Protein AF-A0A416VT63-F1 (afdb_monomer)

Radius of gyration: 22.36 Å; Cα contacts (8 Å, |Δi|>4): 98; chains: 1; bounding box: 55×52×46 Å

Sequence (92 aa):
MNDETEAYHLADIEESRDDYDSINYSYQYKRCRVKELSNSQEAPKRRNEKAKVGTECRCPMCGKKFVKKVYQQKFCCIKCKNNYHNKRQVYY

pLDDT: mean 77.8, std 19.97, range [42.44, 97.75]

Mean predicted aligned error: 14.38 Å

Secondary structure (DSSP, 8-state):
------------------------------EEE-S---HHHHHHHHHHHHSPTT-EEE-TTT--EEE--STT--SSSHHHHHHHHHHTEEE-

Solvent-accessible surface area (backbone atoms only — not comparable to full-atom values): 5934 Å² total; per-residue (Å²): 138,84,80,85,86,86,92,77,85,80,86,77,75,77,79,74,77,71,82,76,78,77,83,73,91,60,103,60,69,52,78,43,69,55,93,69,75,59,66,80,33,49,52,37,31,58,52,26,57,74,43,55,63,71,38,83,35,46,16,38,74,80,61,48,76,35,67,24,84,45,67,87,45,41,50,76,44,70,69,47,49,50,51,58,58,52,72,32,53,42,80,90

Foldseek 3Di:
DDDDDDPPPPPDPPPPPPPPPPDDDDPDFPFAFAPDDDPLLVVQLVVLLPDDQQDWGAASQPRDIDGRHDNRDRHPDPVSVVVRRVVRTDTD

Structure (mmCIF, N/CA/C/O backbone):
data_AF-A0A416VT63-F1
#
_entry.id   AF-A0A416VT63-F1
#
loop_
_atom_site.group_PDB
_atom_site.id
_atom_site.type_symbol
_atom_site.label_atom_id
_atom_site.label_alt_id
_atom_site.label_comp_id
_atom_site.label_asym_id
_atom_site.label_entity_id
_atom_site.label_seq_id
_atom_site.pdbx_PDB_ins_code
_atom_site.Cartn_x
_atom_site.Cartn_y
_atom_site.Cartn_z
_atom_site.occupancy
_atom_site.B_iso_or_equiv
_atom_site.auth_seq_id
_atom_site.auth_comp_id
_atom_site.auth_asym_id
_atom_site.auth_atom_id
_atom_site.pdbx_PDB_model_num
ATOM 1 N N . MET A 1 1 ? -39.511 -42.571 -3.386 1.00 50.94 1 MET A N 1
ATOM 2 C CA . MET A 1 1 ? -38.557 -43.592 -2.908 1.00 50.94 1 MET A CA 1
ATOM 3 C C . MET A 1 1 ? -37.668 -43.942 -4.084 1.00 50.94 1 MET A C 1
ATOM 5 O O . MET A 1 1 ? -38.224 -44.091 -5.168 1.00 50.94 1 MET A O 1
ATOM 9 N N . ASN A 1 2 ? -36.359 -44.025 -3.826 1.00 49.09 2 ASN A N 1
ATOM 10 C CA . ASN A 1 2 ? -35.199 -44.162 -4.727 1.00 49.09 2 ASN A CA 1
ATOM 11 C C . ASN A 1 2 ? -34.587 -42.793 -5.091 1.00 49.09 2 ASN A C 1
ATOM 13 O O . ASN A 1 2 ? -35.178 -42.041 -5.862 1.00 49.09 2 ASN A O 1
ATOM 17 N N . ASP A 1 3 ? -33.635 -42.313 -4.280 1.00 46.03 3 ASP A N 1
ATOM 18 C CA . ASP A 1 3 ? -32.167 -42.577 -4.317 1.00 46.03 3 ASP A CA 1
ATOM 19 C C . ASP A 1 3 ? -31.506 -41.556 -5.257 1.00 46.03 3 ASP A C 1
ATOM 21 O O . ASP A 1 3 ? -31.740 -41.577 -6.459 1.00 46.03 3 ASP A O 1
ATOM 25 N N . GLU A 1 4 ? -31.006 -40.426 -4.752 1.00 52.81 4 GLU A N 1
ATOM 26 C CA . GLU A 1 4 ? -29.628 -40.222 -4.267 1.00 52.81 4 GLU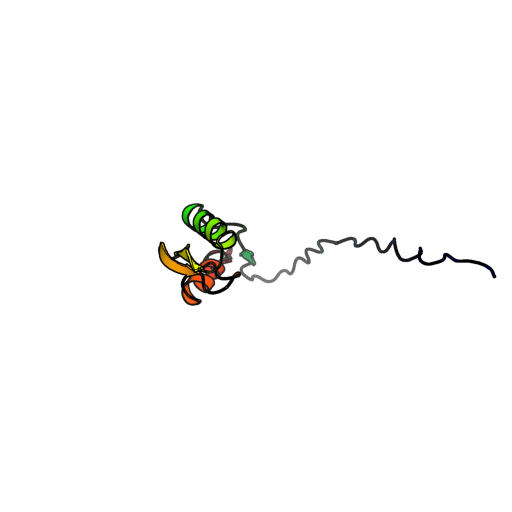 A CA 1
ATOM 27 C C . GLU A 1 4 ? -28.529 -40.613 -5.277 1.00 52.81 4 GLU A C 1
ATOM 29 O O . GLU A 1 4 ? -28.468 -41.721 -5.791 1.00 52.81 4 GLU A O 1
ATOM 34 N N . THR A 1 5 ? -27.599 -39.669 -5.466 1.00 59.38 5 THR A N 1
ATOM 35 C CA . THR A 1 5 ? -26.248 -39.813 -6.045 1.00 59.38 5 THR A CA 1
ATOM 36 C C . THR A 1 5 ? -26.075 -39.875 -7.567 1.00 59.38 5 THR A C 1
ATOM 38 O O . THR A 1 5 ? -25.874 -40.930 -8.144 1.00 59.38 5 THR A O 1
ATOM 41 N N . GLU A 1 6 ? -25.924 -38.706 -8.204 1.00 49.44 6 GLU A N 1
ATOM 42 C CA . GLU A 1 6 ? -25.020 -38.602 -9.367 1.00 49.44 6 GLU A CA 1
ATOM 43 C C . GLU A 1 6 ? -24.415 -37.189 -9.514 1.00 49.44 6 GLU A C 1
ATOM 45 O O . GLU A 1 6 ? -24.497 -36.523 -10.539 1.00 49.44 6 GLU A O 1
ATOM 50 N N . ALA A 1 7 ?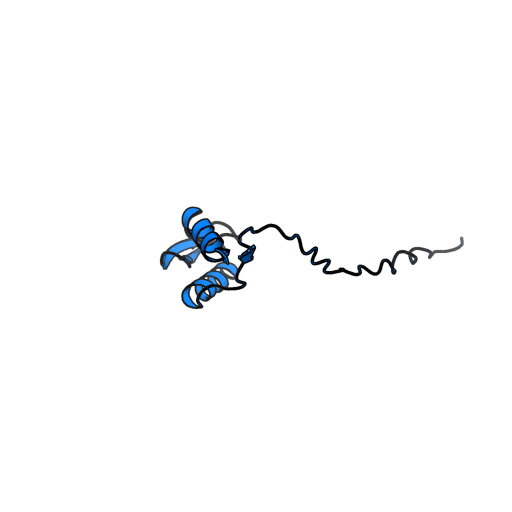 -23.803 -36.690 -8.435 1.00 52.31 7 ALA A N 1
ATOM 51 C CA . ALA A 1 7 ? -23.046 -35.431 -8.414 1.00 52.31 7 ALA A CA 1
ATOM 52 C C . ALA A 1 7 ? -21.523 -35.667 -8.529 1.00 52.31 7 ALA A C 1
ATOM 54 O O . ALA A 1 7 ? -20.741 -35.010 -7.845 1.00 52.31 7 ALA A O 1
ATOM 55 N N . TYR A 1 8 ? -21.093 -36.629 -9.358 1.00 52.97 8 TYR A N 1
ATOM 56 C CA . TYR A 1 8 ? -19.704 -37.123 -9.386 1.00 52.97 8 TYR A CA 1
ATOM 57 C C . TYR A 1 8 ? -19.032 -37.146 -10.771 1.00 52.97 8 TYR A C 1
ATOM 59 O O . TYR A 1 8 ? -18.125 -37.940 -10.997 1.00 52.97 8 TYR A O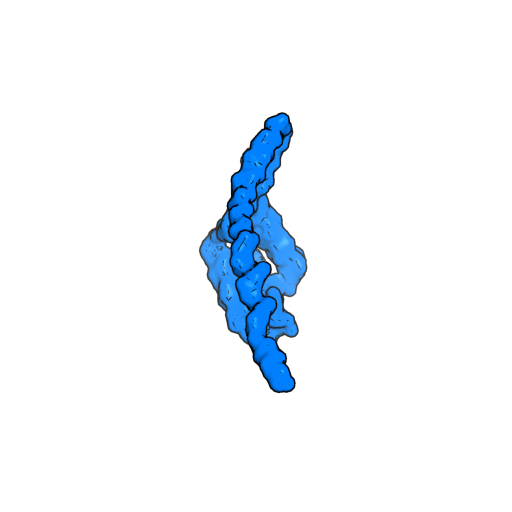 1
ATOM 67 N N . HIS A 1 9 ? -19.400 -36.257 -11.699 1.00 54.56 9 HIS A N 1
ATOM 68 C CA . HIS A 1 9 ? -18.763 -36.190 -13.031 1.00 54.56 9 HIS A CA 1
ATOM 69 C C . HIS A 1 9 ? -18.211 -34.801 -13.402 1.00 54.56 9 HIS A C 1
ATOM 71 O O . HIS A 1 9 ? -18.347 -34.353 -14.534 1.00 54.56 9 HIS A O 1
ATOM 77 N N . LEU A 1 10 ? -17.576 -34.101 -12.452 1.00 55.16 10 LEU A N 1
ATOM 78 C CA . LEU A 1 10 ? -16.823 -32.859 -12.730 1.00 55.16 10 LEU A CA 1
ATOM 79 C C . LEU A 1 10 ? -15.387 -32.859 -12.174 1.00 55.16 10 LEU A C 1
ATOM 81 O O . LEU A 1 10 ? -14.743 -31.813 -12.126 1.00 55.16 10 LEU A O 1
ATOM 85 N N . ALA A 1 11 ? -14.865 -34.013 -11.766 1.00 47.53 11 ALA A N 1
ATOM 86 C CA . ALA A 1 11 ? -13.433 -34.188 -11.566 1.00 47.53 11 ALA A CA 1
ATOM 87 C C . ALA A 1 11 ? -12.916 -34.865 -12.832 1.00 47.53 11 ALA A C 1
ATOM 89 O O . ALA A 1 11 ? -13.265 -36.017 -13.030 1.00 47.53 11 ALA A O 1
ATOM 90 N N . ASP A 1 12 ? -12.280 -34.088 -13.717 1.00 55.88 12 ASP A N 1
ATOM 91 C CA . ASP A 1 12 ? -11.309 -34.502 -14.760 1.00 55.88 12 ASP A CA 1
ATOM 92 C C . ASP A 1 12 ? -11.211 -33.460 -15.897 1.00 55.88 12 ASP A C 1
ATOM 94 O O . ASP A 1 12 ? -10.998 -33.781 -17.064 1.00 55.88 12 ASP A O 1
ATOM 98 N N . ILE A 1 13 ? -11.324 -32.165 -15.576 1.00 57.59 13 ILE A N 1
ATOM 99 C CA . ILE A 1 13 ? -10.606 -31.166 -16.372 1.00 57.59 13 ILE A CA 1
ATOM 100 C C . ILE A 1 13 ? -9.235 -31.068 -15.713 1.00 57.59 13 ILE A C 1
ATOM 102 O O . ILE A 1 13 ? -9.064 -30.341 -14.733 1.00 57.59 13 ILE A O 1
ATOM 106 N N . GLU A 1 14 ? -8.280 -31.861 -16.204 1.00 50.88 14 GLU A N 1
ATOM 107 C CA . GLU A 1 14 ? -6.862 -31.595 -15.981 1.00 50.88 14 GLU A CA 1
ATOM 108 C C . GLU A 1 14 ? -6.615 -30.143 -16.405 1.00 50.88 14 GLU A C 1
ATOM 110 O O . GLU A 1 14 ? -6.588 -29.816 -17.591 1.00 50.88 14 GLU A O 1
ATOM 115 N N . GLU A 1 15 ? -6.494 -29.233 -15.434 1.00 52.53 15 GLU A N 1
ATOM 116 C CA . GLU A 1 15 ? -5.980 -27.889 -15.677 1.00 52.53 15 GLU A CA 1
ATOM 117 C C . GLU A 1 15 ? -4.473 -28.045 -15.930 1.00 52.53 15 GLU A C 1
ATOM 119 O O . GLU A 1 15 ? -3.637 -27.730 -15.078 1.00 52.53 15 GLU A O 1
ATOM 124 N N . SER A 1 16 ? -4.132 -28.596 -17.099 1.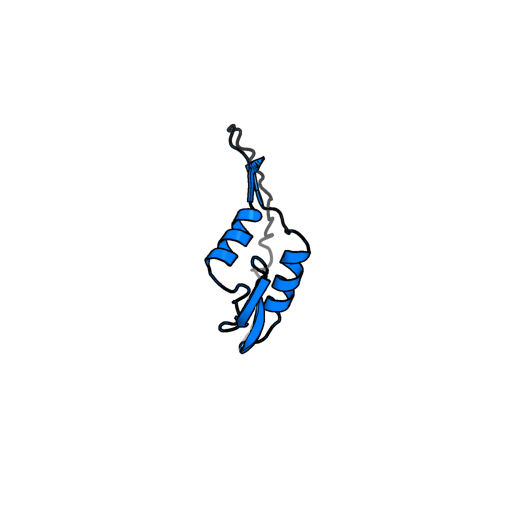00 48.12 16 SER A N 1
ATOM 125 C CA . SER A 1 16 ? -2.817 -28.486 -17.710 1.00 48.12 16 SER A CA 1
ATOM 126 C C . SER A 1 16 ? -2.561 -26.999 -17.870 1.00 48.12 16 SER A C 1
ATOM 128 O O . SER A 1 16 ? -2.998 -26.349 -18.818 1.00 48.12 16 SER A O 1
ATOM 130 N N . ARG A 1 17 ? -1.926 -26.416 -16.852 1.00 55.09 17 ARG A N 1
ATOM 131 C CA . ARG A 1 17 ? -1.347 -25.079 -16.906 1.00 55.09 17 ARG A CA 1
ATOM 132 C C . ARG A 1 17 ? -0.149 -25.163 -17.830 1.00 55.09 17 ARG A C 1
ATOM 134 O O . ARG A 1 17 ? 0.990 -25.173 -17.368 1.00 55.09 17 ARG A O 1
ATOM 141 N N . ASP A 1 18 ? -0.437 -25.277 -19.118 1.00 47.97 18 ASP A N 1
ATOM 142 C CA . ASP A 1 18 ? 0.553 -25.153 -20.164 1.00 47.97 18 ASP A CA 1
ATOM 143 C C . ASP A 1 18 ? 1.139 -23.748 -20.037 1.00 47.97 18 ASP A C 1
ATOM 145 O O . ASP A 1 18 ? 0.506 -22.733 -20.341 1.00 47.97 18 ASP A O 1
ATOM 149 N N . ASP A 1 19 ? 2.352 -23.708 -19.494 1.00 50.75 19 ASP A N 1
ATOM 150 C CA . ASP A 1 19 ? 3.269 -22.579 -19.510 1.00 50.75 19 ASP A CA 1
ATOM 151 C C . ASP A 1 19 ? 3.658 -22.329 -20.974 1.00 50.75 19 ASP A C 1
ATOM 153 O O . ASP A 1 19 ? 4.734 -22.698 -21.441 1.00 50.75 19 ASP A O 1
ATOM 157 N N . TYR A 1 20 ? 2.710 -21.802 -21.754 1.00 50.72 20 TYR A N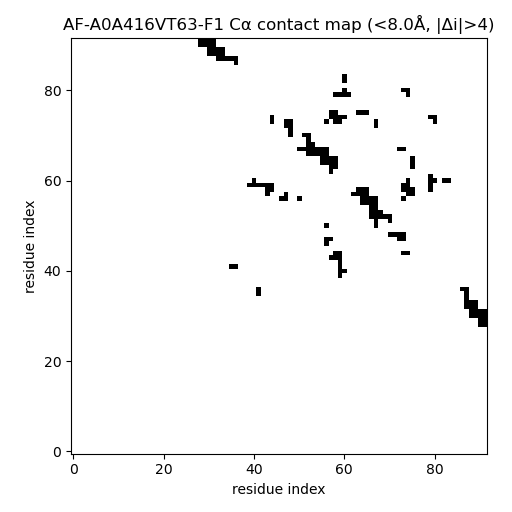 1
ATOM 158 C CA . TYR A 1 20 ? 2.906 -21.488 -23.160 1.00 50.72 20 TYR A CA 1
ATOM 159 C C . TYR A 1 20 ? 3.741 -20.209 -23.251 1.00 50.72 20 TYR A C 1
ATOM 161 O O . TYR A 1 20 ? 3.218 -19.099 -23.399 1.00 50.72 20 TYR A O 1
ATOM 169 N N . ASP A 1 21 ? 5.061 -20.361 -23.133 1.00 57.22 21 ASP A N 1
ATOM 170 C CA . ASP A 1 21 ? 6.033 -19.311 -23.431 1.00 57.22 21 ASP A CA 1
ATOM 171 C C . ASP A 1 21 ? 6.054 -19.085 -24.953 1.00 57.22 21 ASP A C 1
ATOM 173 O O . ASP A 1 21 ? 6.883 -19.606 -25.701 1.00 57.22 21 ASP A O 1
ATOM 177 N N . SER A 1 22 ? 5.058 -18.344 -25.442 1.00 56.88 22 SER A N 1
ATOM 178 C CA . SER A 1 22 ? 4.987 -17.881 -26.825 1.00 56.88 22 SER A CA 1
ATOM 179 C C . SER A 1 22 ? 6.116 -16.880 -27.074 1.00 56.88 22 SER A C 1
ATOM 181 O O . SER A 1 22 ? 5.954 -15.672 -26.871 1.00 56.88 22 SER A O 1
ATOM 183 N N . ILE A 1 23 ? 7.263 -17.372 -27.542 1.00 48.03 23 ILE A N 1
ATOM 184 C CA . ILE A 1 23 ? 8.430 -16.561 -27.905 1.00 48.03 23 ILE A CA 1
ATOM 185 C C . ILE A 1 23 ? 8.080 -15.660 -29.101 1.00 48.03 23 ILE A C 1
ATOM 187 O O . ILE A 1 23 ? 8.156 -16.057 -30.261 1.00 48.03 23 ILE A O 1
ATOM 191 N N . ASN A 1 24 ? 7.698 -14.415 -28.813 1.00 45.25 24 ASN A N 1
ATOM 192 C CA . ASN A 1 24 ? 7.500 -13.365 -29.808 1.00 45.25 24 ASN A CA 1
ATOM 193 C C . ASN A 1 24 ? 8.836 -12.643 -30.068 1.00 45.25 24 ASN A C 1
ATOM 195 O O . ASN A 1 24 ? 9.332 -11.904 -29.213 1.00 45.25 24 ASN A O 1
ATOM 199 N N . TYR A 1 25 ? 9.425 -12.870 -31.245 1.00 42.44 25 TYR A N 1
ATOM 200 C CA . TYR A 1 25 ? 10.616 -12.167 -31.728 1.00 42.44 25 TYR A CA 1
ATOM 201 C C . TYR A 1 25 ? 10.248 -10.759 -32.209 1.00 42.44 25 TYR A C 1
ATOM 203 O O . TYR A 1 25 ? 10.087 -10.496 -33.397 1.00 42.44 25 TYR A O 1
ATOM 211 N N . SER A 1 26 ? 10.174 -9.821 -31.271 1.00 46.88 26 SER A N 1
ATOM 212 C CA . SER A 1 26 ? 10.367 -8.404 -31.566 1.00 46.88 26 SER A CA 1
ATOM 213 C C . SER A 1 26 ? 11.472 -7.889 -30.653 1.00 46.88 26 SER A C 1
ATOM 215 O O . SER A 1 26 ? 11.522 -8.247 -29.477 1.00 46.88 26 SER A O 1
ATOM 217 N N . TYR A 1 27 ? 12.405 -7.102 -31.190 1.00 51.03 27 TYR A N 1
ATOM 218 C CA . TYR A 1 27 ? 13.426 -6.418 -30.395 1.00 51.03 27 TYR A CA 1
ATOM 219 C C . TYR A 1 27 ? 12.729 -5.416 -29.457 1.00 51.03 27 TYR A C 1
ATOM 221 O O . TYR A 1 27 ? 12.522 -4.252 -29.790 1.00 51.03 27 TYR A O 1
ATOM 229 N N . GLN A 1 28 ? 12.291 -5.903 -28.300 1.00 54.91 28 GLN A N 1
ATOM 230 C CA . GLN A 1 28 ? 11.564 -5.176 -27.270 1.00 54.91 28 GLN A CA 1
ATOM 231 C C . GLN A 1 28 ? 12.146 -5.610 -25.929 1.00 54.91 28 GLN A C 1
ATOM 233 O O . GLN A 1 28 ? 12.096 -6.790 -25.588 1.00 54.91 28 GLN A O 1
ATOM 238 N N . TYR A 1 29 ? 12.716 -4.661 -25.184 1.00 52.34 29 TYR A N 1
ATOM 239 C CA . TYR A 1 29 ? 13.229 -4.881 -23.832 1.00 52.34 29 TYR A CA 1
ATOM 240 C C . TYR A 1 29 ? 12.235 -5.718 -23.017 1.00 52.34 29 TYR A C 1
ATOM 242 O O . TYR A 1 29 ? 11.104 -5.278 -22.762 1.00 52.34 29 TYR A O 1
ATOM 250 N N . LYS A 1 30 ? 12.627 -6.935 -22.622 1.00 60.06 30 LYS A N 1
ATOM 251 C CA . LYS A 1 30 ? 11.747 -7.816 -21.848 1.00 60.06 30 LYS A CA 1
ATOM 252 C C . LYS A 1 30 ? 11.603 -7.193 -20.461 1.00 60.06 30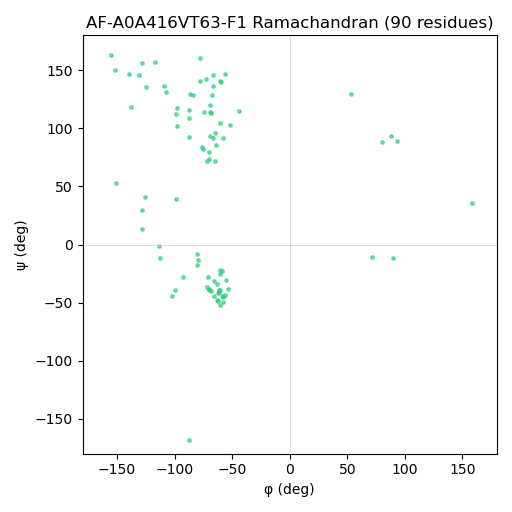 LYS A C 1
ATOM 254 O O . LYS A 1 30 ? 12.565 -7.083 -19.702 1.00 60.06 30 LYS A O 1
ATOM 259 N N . ARG A 1 31 ? 10.388 -6.746 -20.124 1.00 59.88 31 ARG A N 1
ATOM 260 C CA . ARG A 1 31 ? 10.059 -6.252 -18.778 1.00 59.88 31 ARG A CA 1
ATOM 261 C C . ARG A 1 31 ? 10.065 -7.426 -17.805 1.00 59.88 31 ARG A C 1
ATOM 263 O O . ARG A 1 31 ? 9.048 -8.088 -17.610 1.00 59.88 31 ARG A O 1
ATOM 270 N N . CYS A 1 32 ? 11.198 -7.662 -17.161 1.00 70.50 32 CYS A N 1
ATOM 271 C CA . CYS A 1 32 ? 11.325 -8.685 -16.135 1.00 70.50 32 CYS A CA 1
ATOM 272 C C . CYS A 1 32 ? 10.922 -8.101 -14.776 1.00 70.50 32 CYS A C 1
ATOM 274 O O . CYS A 1 32 ? 11.402 -7.043 -14.360 1.00 70.50 32 CYS A O 1
ATOM 276 N N . ARG A 1 33 ? 10.029 -8.784 -14.050 1.00 72.56 33 ARG A N 1
ATOM 277 C CA . ARG A 1 33 ? 9.650 -8.390 -12.687 1.00 72.56 33 ARG A CA 1
ATOM 278 C C . ARG A 1 33 ? 10.416 -9.226 -11.673 1.00 72.56 33 ARG A C 1
ATOM 280 O O . ARG A 1 33 ? 10.143 -10.412 -11.507 1.00 72.56 33 ARG A O 1
ATOM 287 N N . VAL A 1 34 ? 11.310 -8.592 -10.923 1.00 77.88 34 VAL A N 1
ATOM 288 C CA . VAL A 1 34 ? 12.050 -9.274 -9.857 1.00 77.88 34 VAL A CA 1
ATOM 289 C C . VAL A 1 34 ? 11.079 -9.677 -8.738 1.00 77.88 34 VAL A C 1
ATOM 291 O O . VAL A 1 34 ? 10.168 -8.916 -8.354 1.00 77.88 34 VAL A O 1
ATOM 294 N N . LYS A 1 35 ? 11.238 -10.905 -8.227 1.00 74.00 35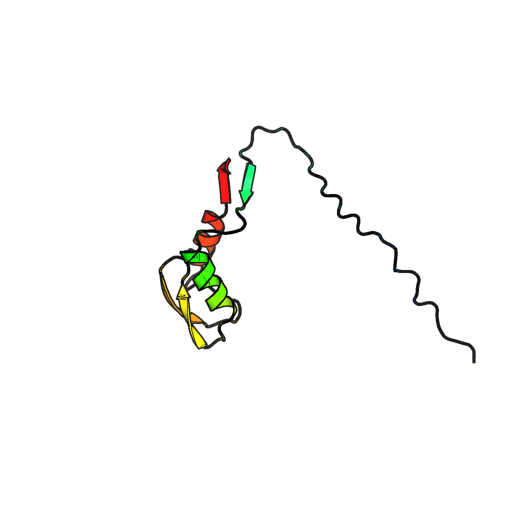 LYS A N 1
ATOM 295 C CA . LYS A 1 35 ? 10.387 -11.459 -7.160 1.00 74.00 35 LYS A CA 1
ATOM 296 C C . LYS A 1 35 ? 10.491 -10.632 -5.875 1.00 74.00 35 LYS A C 1
ATOM 298 O O . LYS A 1 35 ? 9.456 -10.323 -5.284 1.00 74.00 35 LYS A O 1
ATOM 303 N N . GLU A 1 36 ? 11.691 -10.187 -5.516 1.00 74.94 36 GLU A N 1
ATOM 304 C CA . GLU A 1 36 ? 11.968 -9.465 -4.270 1.00 74.94 36 GLU A CA 1
ATOM 305 C C . GLU A 1 36 ? 12.954 -8.309 -4.492 1.00 74.94 36 GLU A C 1
ATOM 307 O O . GLU A 1 36 ? 13.822 -8.381 -5.359 1.00 74.94 36 GLU A O 1
ATOM 312 N N . LEU A 1 37 ? 12.788 -7.222 -3.731 1.00 82.75 37 LEU A N 1
ATOM 313 C CA . LEU A 1 37 ? 13.794 -6.159 -3.615 1.00 82.75 37 LEU A CA 1
ATOM 314 C C . LEU A 1 37 ? 14.800 -6.491 -2.500 1.00 82.75 37 LEU A C 1
ATOM 316 O O . LEU A 1 37 ? 14.829 -7.600 -1.971 1.00 82.75 37 LEU A O 1
ATOM 320 N N . SER A 1 38 ? 15.621 -5.515 -2.104 1.00 86.88 38 SER A N 1
ATOM 321 C CA . SER A 1 38 ? 16.526 -5.668 -0.969 1.00 86.88 38 SER A CA 1
ATOM 322 C C . SER A 1 38 ? 15.775 -6.043 0.315 1.00 86.88 38 SER A C 1
ATOM 324 O O . SER A 1 38 ? 14.666 -5.570 0.596 1.00 86.88 38 SER A O 1
ATOM 326 N N . ASN A 1 39 ? 16.434 -6.833 1.167 1.00 86.69 39 ASN A N 1
ATOM 327 C CA . ASN A 1 39 ? 15.877 -7.274 2.450 1.00 86.69 39 ASN A CA 1
ATOM 328 C C . ASN A 1 39 ? 15.432 -6.103 3.349 1.00 86.69 39 ASN A C 1
ATOM 330 O O . ASN A 1 39 ? 14.453 -6.217 4.090 1.00 86.69 39 ASN A O 1
ATOM 334 N N . SER A 1 40 ? 16.101 -4.951 3.237 1.00 87.75 40 SER A N 1
ATOM 335 C CA . SER A 1 40 ? 15.749 -3.713 3.943 1.00 87.75 40 SER A CA 1
ATOM 336 C C . SER A 1 40 ? 14.349 -3.186 3.608 1.00 87.75 40 SER A C 1
ATOM 338 O O . SER A 1 40 ? 13.745 -2.512 4.441 1.00 87.75 40 SER A O 1
ATOM 340 N N . GLN A 1 41 ? 13.810 -3.517 2.432 1.00 90.25 41 GLN A N 1
ATOM 341 C CA . GLN A 1 41 ? 12.479 -3.112 1.975 1.00 90.25 41 GLN A CA 1
ATOM 342 C C . GLN A 1 41 ? 11.454 -4.240 2.173 1.00 90.25 41 GLN A C 1
ATOM 344 O O . GLN A 1 41 ? 10.330 -3.993 2.617 1.00 90.25 41 GLN A O 1
ATOM 349 N N . GLU A 1 42 ? 11.827 -5.498 1.930 1.00 92.31 42 GLU A N 1
ATOM 350 C CA . GLU A 1 42 ? 10.905 -6.631 2.103 1.00 92.31 42 GLU A CA 1
ATOM 351 C C . GLU A 1 42 ? 10.566 -6.915 3.575 1.00 92.31 42 GLU A C 1
ATOM 353 O O . GLU A 1 42 ? 9.413 -7.207 3.902 1.00 92.31 42 GLU A O 1
ATOM 358 N N . ALA A 1 43 ? 11.530 -6.796 4.494 1.00 93.56 43 ALA A N 1
ATOM 359 C CA . ALA A 1 43 ? 11.303 -7.032 5.921 1.00 93.56 43 ALA A CA 1
ATOM 360 C C . ALA A 1 43 ? 10.243 -6.092 6.543 1.00 93.56 43 ALA A C 1
ATOM 362 O O . ALA A 1 43 ? 9.288 -6.592 7.148 1.00 93.56 43 ALA A O 1
ATOM 363 N N . PRO A 1 44 ? 10.324 -4.749 6.406 1.00 93.50 44 PRO A N 1
ATOM 364 C CA . PRO A 1 44 ? 9.274 -3.864 6.910 1.00 93.50 44 PRO A CA 1
ATOM 365 C C . PRO A 1 44 ? 7.931 -4.090 6.211 1.00 93.50 44 PRO A C 1
ATOM 367 O O . PRO A 1 44 ? 6.900 -4.016 6.873 1.00 93.50 44 PRO A O 1
ATOM 370 N N . LYS A 1 45 ? 7.911 -4.436 4.918 1.00 95.06 45 LYS A N 1
ATOM 371 C CA . LYS A 1 45 ? 6.663 -4.749 4.207 1.00 95.06 45 LYS A CA 1
ATOM 372 C C . LYS A 1 45 ? 5.966 -5.973 4.811 1.00 95.06 45 LYS A C 1
ATOM 374 O O . LYS A 1 45 ? 4.776 -5.885 5.109 1.00 95.06 45 LYS A O 1
ATOM 379 N N . ARG A 1 46 ? 6.701 -7.069 5.041 1.00 95.31 46 ARG A N 1
ATOM 380 C CA . ARG A 1 46 ? 6.178 -8.297 5.674 1.00 95.31 46 ARG A CA 1
ATOM 381 C C . ARG A 1 46 ? 5.674 -8.044 7.096 1.00 95.31 46 ARG A C 1
ATOM 383 O O . ARG A 1 46 ? 4.632 -8.568 7.477 1.00 95.31 46 ARG A O 1
ATOM 390 N N . ARG A 1 47 ? 6.370 -7.205 7.875 1.00 95.56 47 ARG A N 1
ATOM 391 C CA . ARG A 1 47 ? 5.898 -6.784 9.20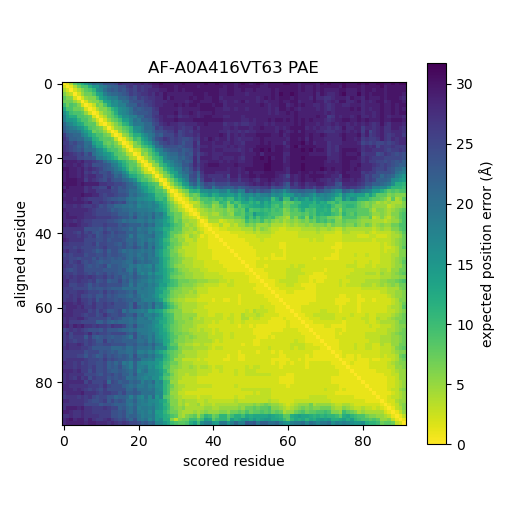8 1.00 95.56 47 ARG A CA 1
ATOM 392 C C . ARG A 1 47 ? 4.590 -5.998 9.126 1.00 95.56 47 ARG A C 1
ATOM 394 O O . ARG A 1 47 ? 3.643 -6.323 9.834 1.00 95.56 47 ARG A O 1
ATOM 401 N N . ASN A 1 48 ? 4.511 -5.016 8.228 1.00 95.94 48 ASN A N 1
ATOM 402 C CA . ASN A 1 48 ? 3.313 -4.190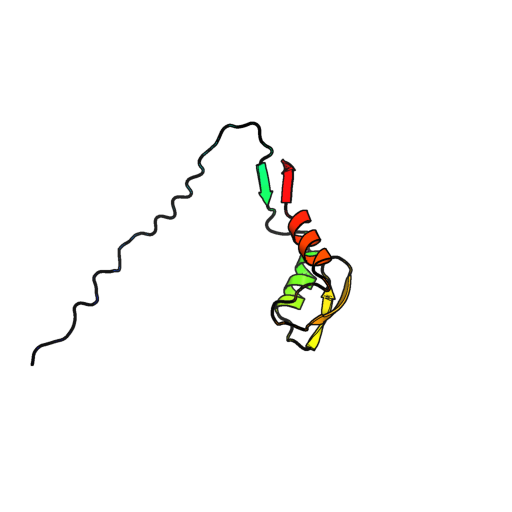 8.066 1.00 95.94 48 ASN A CA 1
ATOM 403 C C . ASN A 1 48 ? 2.111 -4.998 7.557 1.00 95.94 48 ASN A C 1
ATOM 405 O O . ASN A 1 48 ? 0.972 -4.685 7.890 1.00 95.94 48 ASN A O 1
ATOM 409 N N . GLU A 1 49 ? 2.344 -6.035 6.752 1.00 95.25 49 GLU A N 1
ATOM 410 C CA . GLU A 1 49 ? 1.302 -6.947 6.273 1.00 95.25 49 GLU A CA 1
ATOM 411 C C . GLU A 1 49 ? 0.630 -7.708 7.420 1.00 95.25 49 GLU A C 1
ATOM 413 O O . GLU A 1 49 ? -0.595 -7.773 7.457 1.00 95.25 49 GLU A O 1
ATOM 418 N N . LYS A 1 50 ? 1.412 -8.170 8.402 1.00 96.06 50 LYS A N 1
ATOM 419 C CA . LYS A 1 50 ? 0.914 -8.877 9.593 1.00 96.06 50 LYS A CA 1
ATOM 420 C C . LYS A 1 50 ? 0.363 -7.950 10.687 1.00 96.06 50 LYS A C 1
ATOM 422 O O . LYS A 1 50 ? -0.347 -8.412 11.574 1.00 96.06 50 LYS A O 1
ATOM 427 N N . ALA A 1 51 ? 0.693 -6.658 10.652 1.00 95.94 51 ALA A N 1
ATOM 428 C CA . ALA A 1 51 ? 0.252 -5.693 11.658 1.00 95.94 51 ALA A CA 1
ATOM 429 C C . ALA A 1 51 ? -1.271 -5.463 11.616 1.00 95.94 51 ALA A C 1
ATOM 431 O O . ALA A 1 51 ? -1.880 -5.449 10.541 1.00 95.94 51 ALA A O 1
ATOM 432 N N . LYS A 1 52 ? -1.888 -5.225 12.777 1.00 96.50 52 LYS A N 1
ATOM 433 C CA . LYS A 1 52 ? -3.315 -4.884 12.868 1.00 96.50 52 LYS A CA 1
ATOM 434 C C . LYS A 1 52 ? -3.549 -3.418 12.486 1.00 96.50 52 LYS A C 1
ATOM 436 O O . LYS A 1 52 ? -2.633 -2.595 12.473 1.00 96.50 52 LYS A O 1
ATOM 441 N N . VAL A 1 53 ? -4.790 -3.090 12.131 1.00 97.12 53 VAL A N 1
ATOM 442 C CA . VAL A 1 53 ? -5.210 -1.690 11.964 1.00 97.12 53 VAL A CA 1
ATOM 443 C C . VAL A 1 53 ? -5.033 -0.964 13.304 1.00 97.12 53 VAL A C 1
ATOM 445 O O . VAL A 1 53 ? -5.252 -1.553 14.357 1.00 97.12 53 VAL A O 1
ATOM 448 N N . GLY A 1 54 ? -4.567 0.283 13.265 1.00 95.94 54 GLY A N 1
ATOM 449 C CA . GLY A 1 54 ? -4.211 1.081 14.441 1.00 95.94 54 GLY A CA 1
ATOM 450 C C . GLY A 1 54 ? -2.757 0.929 14.905 1.00 95.94 54 GLY A C 1
ATOM 451 O O . GLY A 1 54 ? -2.292 1.740 15.698 1.00 95.94 54 GLY A O 1
ATOM 452 N N . THR A 1 55 ? -1.997 -0.047 14.397 1.00 96.81 55 THR A N 1
ATOM 453 C CA . THR A 1 55 ? -0.583 -0.226 14.770 1.00 96.81 55 THR A CA 1
ATOM 454 C C . THR A 1 55 ? 0.333 0.782 14.062 1.00 96.81 55 THR A C 1
ATOM 456 O O . THR A 1 55 ? 0.173 1.053 12.865 1.00 96.81 55 THR A O 1
ATOM 459 N N . GLU A 1 56 ? 1.339 1.301 14.775 1.00 97.75 56 GLU A N 1
ATOM 460 C CA . GLU A 1 56 ? 2.426 2.089 14.180 1.00 97.75 56 GLU A CA 1
ATOM 461 C C . GLU A 1 56 ? 3.328 1.189 13.316 1.00 97.75 56 GLU A C 1
ATOM 463 O O . GLU A 1 56 ? 3.932 0.227 13.784 1.00 97.75 56 GLU A O 1
ATOM 468 N N . CYS A 1 57 ? 3.424 1.517 12.031 1.00 97.12 57 CYS A N 1
ATOM 469 C CA . CYS A 1 57 ? 4.196 0.805 11.020 1.00 97.12 57 CYS A CA 1
ATOM 470 C C . CYS A 1 57 ? 5.312 1.701 10.460 1.00 97.12 57 CYS A C 1
ATOM 472 O O . CYS A 1 57 ? 5.206 2.928 10.465 1.00 97.12 57 CYS A O 1
ATOM 474 N N . ARG A 1 58 ? 6.373 1.102 9.904 1.00 97.44 58 ARG A N 1
ATOM 475 C CA . ARG A 1 58 ? 7.439 1.838 9.190 1.00 97.44 58 ARG A CA 1
ATOM 476 C C . ARG A 1 58 ? 7.348 1.606 7.691 1.00 97.44 58 ARG A C 1
ATOM 478 O O . ARG A 1 58 ? 7.253 0.464 7.246 1.00 97.44 58 ARG A O 1
ATOM 485 N N . CYS A 1 59 ? 7.384 2.670 6.892 1.00 96.75 59 CYS A N 1
ATOM 486 C CA . CYS A 1 59 ? 7.271 2.549 5.443 1.00 96.75 59 CYS A CA 1
ATOM 487 C C . CYS A 1 59 ? 8.500 1.844 4.836 1.00 96.75 59 CYS A C 1
ATOM 489 O O . CYS A 1 59 ? 9.618 2.312 5.050 1.00 96.75 59 CYS A O 1
ATOM 491 N N . PRO A 1 60 ? 8.307 0.804 4.002 1.00 95.75 60 PRO A N 1
ATOM 492 C CA . PRO A 1 60 ? 9.398 0.097 3.327 1.00 95.75 60 PRO A CA 1
ATOM 493 C C . PRO A 1 60 ? 10.284 0.948 2.414 1.00 95.75 60 PRO A C 1
ATOM 495 O O . PRO A 1 60 ? 11.405 0.556 2.119 1.00 95.75 60 PRO A O 1
ATOM 498 N N . MET A 1 61 ? 9.776 2.084 1.926 1.00 94.50 61 MET A N 1
ATOM 499 C CA . MET A 1 61 ? 10.466 2.891 0.914 1.00 94.50 61 MET A CA 1
ATOM 500 C C . MET A 1 61 ? 11.158 4.117 1.485 1.00 94.50 61 MET A C 1
ATOM 502 O O . MET A 1 61 ? 12.281 4.412 1.099 1.00 94.50 61 MET A O 1
ATOM 506 N N . CYS A 1 62 ? 10.483 4.843 2.375 1.00 95.00 62 CYS A N 1
ATOM 507 C CA . CYS A 1 62 ? 10.983 6.109 2.911 1.00 95.00 62 CYS A CA 1
ATOM 508 C C . CYS A 1 62 ? 11.308 6.052 4.408 1.00 95.00 62 CYS A C 1
ATOM 510 O O . CYS A 1 62 ? 11.688 7.067 4.978 1.00 95.00 62 CYS A O 1
ATOM 512 N N . GLY A 1 63 ? 11.085 4.914 5.078 1.00 94.50 63 GLY A N 1
ATOM 513 C CA . GLY A 1 63 ? 11.366 4.733 6.506 1.00 94.50 63 GLY A CA 1
ATOM 514 C C . GLY A 1 63 ? 10.428 5.472 7.470 1.00 94.50 63 GLY A C 1
ATOM 515 O O . GLY A 1 63 ? 10.443 5.178 8.664 1.00 94.50 63 GLY A O 1
ATOM 516 N N . LYS A 1 64 ? 9.575 6.383 6.978 1.00 96.56 64 LYS A N 1
ATOM 517 C CA . LYS A 1 64 ? 8.644 7.162 7.808 1.00 96.56 64 LYS A CA 1
ATOM 518 C C . LYS A 1 64 ? 7.678 6.260 8.576 1.00 96.56 64 LYS A C 1
ATOM 520 O O . LYS A 1 64 ? 7.162 5.278 8.031 1.00 96.56 64 LYS A O 1
ATOM 525 N N . LYS A 1 65 ? 7.414 6.632 9.828 1.00 97.50 65 LYS A N 1
ATOM 526 C CA . LYS A 1 65 ? 6.382 6.018 10.668 1.00 97.50 65 LYS A CA 1
ATOM 527 C C . LYS A 1 65 ? 4.993 6.446 10.195 1.00 97.50 65 LYS A C 1
ATOM 529 O O . LYS A 1 65 ? 4.810 7.583 9.764 1.00 97.50 65 LYS A O 1
ATOM 534 N N . PHE A 1 66 ? 4.026 5.539 10.248 1.00 97.25 66 PHE A N 1
ATOM 535 C CA . PHE A 1 66 ? 2.623 5.825 9.957 1.00 97.25 66 PHE A CA 1
ATOM 536 C C . PHE A 1 66 ? 1.713 4.873 10.735 1.00 97.25 66 PHE A C 1
ATOM 538 O O . PHE A 1 66 ? 2.082 3.729 10.985 1.00 97.25 66 PHE A O 1
ATOM 545 N N . VAL A 1 67 ? 0.506 5.320 11.077 1.00 97.62 67 VAL A N 1
ATOM 546 C CA . VAL A 1 67 ? -0.518 4.452 11.674 1.00 97.62 67 VAL A CA 1
ATOM 547 C C . VAL A 1 67 ? -1.264 3.726 10.562 1.00 97.62 67 VAL A C 1
ATOM 549 O O . VAL A 1 67 ? -1.729 4.352 9.603 1.00 97.62 67 VAL A O 1
ATOM 552 N N . LYS A 1 68 ? -1.368 2.401 10.668 1.00 97.56 68 LYS A N 1
ATOM 553 C CA . LYS A 1 68 ? -2.092 1.574 9.701 1.00 97.56 68 LYS A CA 1
ATOM 554 C C . LYS A 1 68 ? -3.593 1.861 9.793 1.00 97.56 68 LYS A C 1
ATOM 556 O O . LYS A 1 68 ? -4.209 1.539 10.800 1.00 97.56 68 LYS A O 1
ATOM 561 N N . LYS A 1 69 ? -4.185 2.447 8.751 1.00 96.38 69 LYS A N 1
ATOM 562 C CA . LYS A 1 69 ? -5.617 2.806 8.710 1.00 96.38 69 LYS A CA 1
ATOM 563 C C . LYS A 1 69 ? -6.493 1.717 8.096 1.00 96.38 69 LYS A C 1
ATOM 565 O O . LYS A 1 69 ? -7.660 1.604 8.436 1.00 96.38 69 LYS A O 1
ATOM 570 N N . VAL A 1 70 ? -5.928 0.915 7.193 1.00 96.81 70 VAL A N 1
ATOM 571 C CA . VAL A 1 70 ? -6.636 -0.157 6.476 1.00 96.81 70 VAL A CA 1
ATOM 572 C C . VAL A 1 70 ? -5.815 -1.439 6.550 1.00 96.81 70 VAL A C 1
ATOM 574 O O . VAL A 1 70 ? -4.585 -1.395 6.508 1.00 96.81 70 VAL A O 1
ATOM 577 N N . TYR A 1 71 ? -6.480 -2.593 6.613 1.00 95.06 71 TYR A N 1
ATOM 578 C CA . TYR A 1 71 ? -5.831 -3.905 6.707 1.00 95.06 71 TYR A CA 1
ATOM 579 C C . TYR A 1 71 ? -4.783 -4.150 5.601 1.00 95.06 71 TYR A C 1
ATOM 581 O O . TYR A 1 71 ? -3.695 -4.662 5.862 1.00 95.06 71 TYR A O 1
ATOM 589 N N . GLN A 1 72 ? -5.056 -3.696 4.377 1.00 95.00 72 GLN A N 1
ATOM 590 C CA . GLN A 1 72 ? -4.170 -3.851 3.218 1.00 95.00 72 GLN A CA 1
ATOM 591 C C . GLN A 1 72 ? -3.019 -2.824 3.171 1.00 95.00 72 GLN A C 1
ATOM 593 O O . GLN A 1 72 ? -2.128 -2.926 2.321 1.00 95.00 72 GLN A O 1
ATOM 598 N N . GLN A 1 73 ? -3.018 -1.811 4.047 1.00 95.19 73 GLN A N 1
ATOM 599 C CA . GLN A 1 73 ? -2.047 -0.720 3.999 1.00 95.19 73 GLN A CA 1
ATOM 600 C C . GLN A 1 73 ? -0.669 -1.180 4.492 1.00 95.19 73 GLN A C 1
ATOM 602 O O . GLN A 1 73 ? -0.473 -1.474 5.668 1.00 95.19 73 GLN A O 1
ATOM 607 N N . LYS A 1 74 ? 0.307 -1.185 3.578 1.00 96.56 74 LYS A N 1
ATOM 608 C CA . LYS A 1 74 ? 1.710 -1.566 3.846 1.00 96.56 74 LYS A CA 1
ATOM 609 C C . LYS A 1 74 ? 2.687 -0.388 3.720 1.00 96.56 74 LYS A C 1
ATOM 611 O O . LYS A 1 74 ? 3.841 -0.497 4.130 1.00 96.56 74 LYS A O 1
ATOM 616 N N . PHE A 1 75 ? 2.228 0.740 3.173 1.00 97.56 75 PHE A N 1
ATOM 617 C CA . PHE A 1 75 ? 3.029 1.930 2.871 1.00 97.56 75 PHE A CA 1
ATOM 618 C C . PHE A 1 75 ? 2.384 3.190 3.458 1.00 97.56 75 PHE A C 1
ATOM 620 O O . PHE A 1 75 ? 1.165 3.249 3.633 1.00 97.56 75 PHE A O 1
ATOM 627 N N . CYS A 1 76 ? 3.193 4.224 3.702 1.00 96.56 76 CYS A N 1
ATOM 628 C CA . CYS A 1 76 ? 2.692 5.496 4.224 1.00 96.56 76 CYS A CA 1
ATOM 629 C C . CYS A 1 76 ? 1.869 6.285 3.193 1.00 96.56 76 CYS A C 1
ATOM 631 O O . CYS A 1 76 ? 1.008 7.067 3.574 1.00 96.56 76 CYS A O 1
ATOM 633 N N . CYS A 1 77 ? 2.133 6.105 1.893 1.00 94.94 77 CYS A N 1
ATOM 634 C CA . CYS A 1 77 ? 1.429 6.799 0.817 1.00 94.94 77 CYS A CA 1
ATOM 635 C C . CYS A 1 77 ? 1.478 6.019 -0.506 1.00 94.94 77 CYS A C 1
ATOM 637 O O . CYS A 1 77 ? 2.327 5.143 -0.705 1.00 94.94 77 CYS A O 1
ATOM 639 N N . ILE A 1 78 ? 0.592 6.391 -1.436 1.00 95.44 78 ILE A N 1
ATOM 640 C CA . ILE A 1 78 ? 0.491 5.789 -2.775 1.00 95.44 78 ILE A CA 1
ATOM 641 C C . ILE A 1 78 ? 1.800 5.962 -3.557 1.00 95.44 78 ILE A C 1
ATOM 643 O O . ILE A 1 78 ? 2.262 5.017 -4.188 1.00 95.44 78 ILE A O 1
ATOM 647 N N . LYS A 1 79 ? 2.469 7.118 -3.437 1.00 96.19 79 LYS A N 1
ATOM 648 C CA . LYS A 1 79 ? 3.773 7.363 -4.079 1.00 96.19 79 LYS A CA 1
ATOM 649 C C . LYS A 1 79 ? 4.817 6.310 -3.684 1.00 96.19 79 LYS A C 1
ATOM 651 O O . LYS A 1 79 ? 5.519 5.790 -4.544 1.00 96.19 79 LYS A O 1
ATOM 656 N N . CYS A 1 80 ? 4.887 5.949 -2.400 1.00 95.38 80 CYS A N 1
ATOM 657 C CA . CYS A 1 80 ? 5.801 4.908 -1.922 1.00 95.38 80 CYS A CA 1
ATOM 658 C C . CYS A 1 80 ? 5.401 3.515 -2.422 1.00 95.38 80 CYS A C 1
ATOM 660 O O . CYS A 1 80 ? 6.271 2.749 -2.820 1.00 95.38 80 CYS A O 1
ATOM 662 N N . LYS A 1 81 ? 4.100 3.197 -2.455 1.00 94.19 81 LYS A N 1
ATOM 663 C CA . LYS A 1 81 ? 3.603 1.942 -3.042 1.00 94.19 81 LYS A CA 1
ATOM 664 C C . LYS A 1 81 ? 4.032 1.818 -4.511 1.00 94.19 81 LYS A C 1
ATOM 666 O O . LYS A 1 81 ? 4.600 0.802 -4.897 1.00 94.19 81 LYS A O 1
ATOM 671 N N . ASN A 1 82 ? 3.813 2.862 -5.306 1.00 94.00 82 ASN A N 1
ATOM 672 C CA . ASN A 1 82 ? 4.152 2.862 -6.728 1.00 94.00 82 ASN A CA 1
ATOM 673 C C . ASN A 1 82 ? 5.666 2.774 -6.940 1.00 94.00 82 ASN A C 1
ATOM 675 O O . ASN A 1 82 ? 6.115 1.957 -7.731 1.00 94.00 82 ASN A O 1
ATOM 679 N N . ASN A 1 83 ? 6.463 3.534 -6.181 1.00 93.62 83 ASN A N 1
ATOM 680 C CA . ASN A 1 83 ? 7.925 3.461 -6.257 1.00 93.62 83 ASN A CA 1
ATOM 681 C C . ASN A 1 83 ? 8.436 2.042 -5.945 1.00 93.62 83 ASN A C 1
ATOM 683 O O . ASN A 1 83 ? 9.249 1.507 -6.692 1.00 93.62 83 ASN A O 1
ATOM 687 N N . TYR A 1 84 ? 7.895 1.392 -4.909 1.00 92.88 84 TYR A N 1
ATOM 688 C CA . TYR A 1 84 ? 8.225 0.002 -4.588 1.00 92.88 84 TYR A CA 1
ATOM 689 C C . TYR A 1 84 ? 7.917 -0.955 -5.754 1.00 92.88 84 TYR A C 1
ATOM 691 O O . TYR A 1 84 ? 8.743 -1.798 -6.096 1.00 92.88 84 TYR A O 1
ATOM 699 N N . HIS A 1 85 ? 6.749 -0.833 -6.392 1.00 89.25 85 HIS A N 1
ATOM 700 C CA . HIS A 1 85 ? 6.384 -1.699 -7.518 1.00 89.25 85 HIS A CA 1
ATOM 701 C C . HIS A 1 85 ? 7.178 -1.398 -8.794 1.00 89.25 85 HIS A C 1
ATOM 703 O O . HIS A 1 85 ? 7.557 -2.336 -9.489 1.00 89.25 85 HIS A O 1
ATOM 709 N N . ASN A 1 86 ? 7.482 -0.130 -9.065 1.00 89.38 86 ASN A N 1
ATOM 710 C CA . ASN A 1 86 ? 8.261 0.277 -10.231 1.00 89.38 86 ASN A CA 1
ATOM 711 C C . ASN A 1 86 ? 9.723 -0.152 -10.104 1.00 89.38 86 ASN A C 1
ATOM 713 O O . ASN A 1 86 ? 10.284 -0.651 -11.068 1.00 89.38 86 ASN A O 1
ATOM 717 N N . LYS A 1 87 ? 10.325 -0.064 -8.908 1.00 86.81 87 LYS A N 1
ATOM 718 C CA . LYS A 1 87 ? 11.687 -0.577 -8.671 1.00 86.81 87 LYS A CA 1
ATOM 719 C C . LYS A 1 87 ? 11.826 -2.080 -8.909 1.00 86.81 87 LYS A C 1
ATOM 721 O O . LYS A 1 87 ? 12.931 -2.556 -9.123 1.00 86.81 87 LYS A O 1
ATOM 726 N N . ARG A 1 88 ? 10.726 -2.835 -8.845 1.00 84.00 88 ARG A N 1
ATOM 727 C CA . ARG A 1 88 ? 10.723 -4.272 -9.151 1.00 84.00 88 ARG A CA 1
ATOM 728 C C . ARG A 1 88 ? 10.696 -4.574 -10.643 1.00 84.00 88 ARG A C 1
ATOM 730 O O . ARG A 1 88 ? 10.875 -5.734 -11.001 1.00 84.00 88 ARG A O 1
ATOM 737 N N . GLN A 1 89 ? 10.414 -3.586 -11.485 1.00 82.06 89 GLN A N 1
ATOM 738 C CA . GLN A 1 89 ? 10.460 -3.733 -12.933 1.00 82.06 89 GLN A CA 1
ATOM 739 C C . GLN A 1 89 ? 11.889 -3.436 -13.389 1.00 82.06 89 GLN A C 1
ATOM 741 O O . GLN A 1 89 ? 12.380 -2.324 -13.204 1.00 82.06 89 GLN A O 1
ATOM 746 N N . VAL A 1 90 ? 12.553 -4.441 -13.951 1.00 72.38 90 VAL A N 1
ATOM 747 C CA . VAL A 1 90 ? 13.881 -4.319 -14.553 1.00 72.38 90 VAL A CA 1
ATOM 748 C C . VAL A 1 90 ? 13.717 -4.452 -16.061 1.00 72.38 90 VAL A C 1
ATOM 750 O O . VAL A 1 90 ? 12.950 -5.290 -16.539 1.00 72.38 90 VAL A O 1
ATOM 753 N N . TYR A 1 91 ? 14.408 -3.588 -16.796 1.00 63.72 91 TYR A N 1
ATOM 754 C CA . TYR A 1 91 ? 14.485 -3.638 -18.250 1.00 63.72 91 TYR A CA 1
ATOM 755 C C . TYR A 1 91 ? 15.794 -4.341 -18.607 1.00 63.72 91 TYR A C 1
ATOM 757 O O . TYR A 1 91 ? 16.855 -3.861 -18.205 1.00 63.72 91 TYR A O 1
ATOM 765 N N . TYR A 1 92 ? 15.692 -5.486 -19.283 1.00 55.03 92 TYR A N 1
ATOM 766 C CA . TYR A 1 92 ? 16.814 -6.196 -19.901 1.00 55.03 92 TYR A CA 1
ATOM 767 C C . TYR A 1 92 ? 16.770 -5.995 -21.408 1.00 55.03 92 TYR A C 1
ATOM 769 O O . TYR A 1 92 ? 15.648 -6.088 -21.967 1.00 55.03 92 TYR A O 1
#